Protein AF-A0A965NUD9-F1 (afdb_monomer)

Structure (mmCIF, N/CA/C/O backbone):
data_AF-A0A965NUD9-F1
#
_entry.id   AF-A0A965NUD9-F1
#
loop_
_atom_site.group_PDB
_atom_site.id
_atom_site.type_symbol
_atom_site.label_atom_id
_atom_site.label_alt_id
_atom_site.label_comp_id
_atom_site.label_asym_id
_atom_site.label_entity_id
_atom_site.label_seq_id
_atom_site.pdbx_PDB_ins_code
_atom_site.Cartn_x
_atom_site.Ca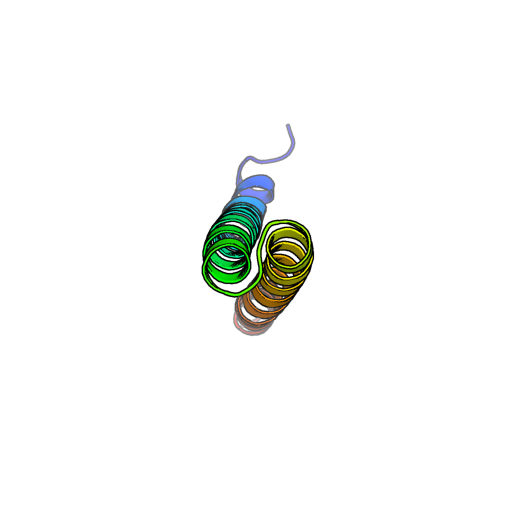rtn_y
_atom_site.Cartn_z
_atom_site.occupancy
_atom_site.B_iso_or_equiv
_atom_site.auth_seq_id
_atom_site.auth_comp_id
_atom_site.auth_asym_id
_atom_site.auth_atom_id
_atom_site.pdbx_PDB_model_num
ATOM 1 N N . MET A 1 1 ? -32.176 1.501 7.124 1.00 44.09 1 MET A N 1
ATOM 2 C CA . MET A 1 1 ? -30.993 2.047 6.420 1.00 44.09 1 MET A CA 1
ATOM 3 C C . MET A 1 1 ? -2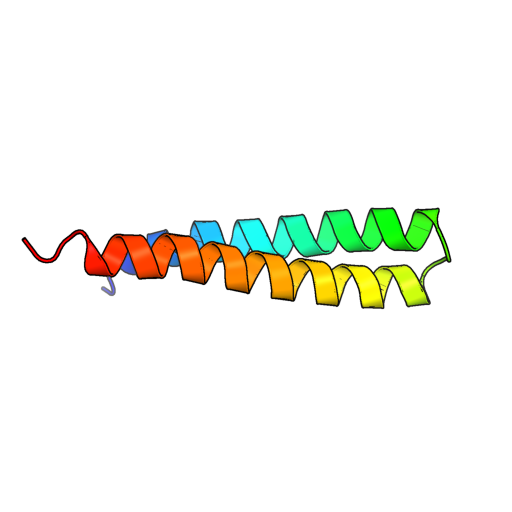9.756 1.657 7.216 1.00 44.09 1 MET A C 1
ATOM 5 O O . MET A 1 1 ? -29.688 2.024 8.384 1.00 44.09 1 MET A O 1
ATOM 9 N N . LYS A 1 2 ? -28.852 0.840 6.648 1.00 51.09 2 LYS A N 1
ATOM 10 C CA . LYS A 1 2 ? -27.599 0.441 7.321 1.00 51.09 2 LYS A CA 1
ATOM 11 C C . LYS A 1 2 ? -26.819 1.700 7.696 1.00 51.09 2 LYS A C 1
ATOM 13 O O . LYS A 1 2 ? -26.714 2.627 6.896 1.00 51.09 2 LYS A O 1
ATOM 18 N N . SER A 1 3 ? -26.413 1.779 8.956 1.00 54.97 3 SER A N 1
ATOM 19 C CA . SER A 1 3 ? -26.009 3.031 9.586 1.00 54.97 3 SER A CA 1
ATOM 20 C C . SER A 1 3 ? -24.668 3.493 9.014 1.00 54.97 3 SER A C 1
ATOM 22 O O . SER A 1 3 ? -23.722 2.714 8.972 1.00 54.97 3 SER A O 1
ATOM 24 N N . LEU A 1 4 ? -24.552 4.771 8.638 1.00 59.84 4 LEU A N 1
ATOM 25 C CA . LEU A 1 4 ? -23.302 5.444 8.227 1.00 59.84 4 LEU A CA 1
ATOM 26 C C . LEU A 1 4 ? -22.097 5.126 9.141 1.00 59.84 4 LEU A C 1
ATOM 28 O O . LEU A 1 4 ? -20.951 5.144 8.699 1.00 59.84 4 LEU A O 1
ATOM 32 N N . LYS A 1 5 ? -22.360 4.774 10.406 1.00 59.34 5 LYS A N 1
ATOM 33 C CA . LYS A 1 5 ? -21.367 4.331 11.393 1.00 59.34 5 LYS A CA 1
ATOM 34 C C . LYS A 1 5 ? -20.649 3.021 11.029 1.00 59.34 5 LYS A C 1
ATOM 36 O O . LYS A 1 5 ? -19.481 2.887 11.377 1.00 59.34 5 LYS A O 1
ATOM 41 N N . GLU A 1 6 ? -21.290 2.085 10.326 1.00 61.25 6 GLU A N 1
ATOM 42 C CA . GLU A 1 6 ? -20.643 0.839 9.871 1.00 61.25 6 GLU A CA 1
ATOM 43 C C . GLU A 1 6 ? -19.652 1.102 8.728 1.00 61.25 6 GLU A C 1
ATOM 45 O O . GLU A 1 6 ? -18.581 0.502 8.686 1.00 61.25 6 GLU A O 1
ATOM 50 N N . TYR A 1 7 ? -19.956 2.065 7.852 1.00 64.12 7 TYR A N 1
ATOM 51 C CA . TYR A 1 7 ? -19.043 2.498 6.788 1.00 64.12 7 TYR A CA 1
ATOM 52 C C . TYR A 1 7 ? -17.888 3.361 7.305 1.00 64.12 7 TYR A C 1
ATOM 54 O O . TYR A 1 7 ? -16.799 3.316 6.736 1.00 64.12 7 TYR A O 1
ATOM 62 N N . LEU A 1 8 ? -18.076 4.098 8.408 1.00 66.69 8 LEU A N 1
ATOM 63 C CA . LEU A 1 8 ? -17.007 4.900 9.018 1.00 66.69 8 LEU A CA 1
ATOM 64 C C . LEU A 1 8 ? -15.785 4.059 9.419 1.00 66.69 8 LEU A C 1
ATOM 66 O O . LEU A 1 8 ? -14.661 4.556 9.402 1.00 66.69 8 LEU A O 1
ATOM 70 N N . PHE A 1 9 ? -15.992 2.786 9.764 1.00 71.06 9 PHE A N 1
ATOM 71 C CA . PHE A 1 9 ? -14.909 1.870 10.122 1.00 71.06 9 PHE A CA 1
ATOM 72 C C . PHE A 1 9 ? -14.094 1.403 8.908 1.00 71.06 9 PHE A C 1
ATOM 74 O O . PHE A 1 9 ? -12.944 0.999 9.056 1.00 71.06 9 PHE A O 1
ATOM 81 N N . LEU A 1 10 ? -14.669 1.492 7.706 1.00 74.19 10 LEU A N 1
ATOM 82 C CA . LEU A 1 10 ? -14.020 1.122 6.450 1.00 74.19 10 LEU A CA 1
ATOM 83 C C . LEU A 1 10 ? -13.039 2.204 5.974 1.00 74.19 10 LEU A C 1
ATOM 85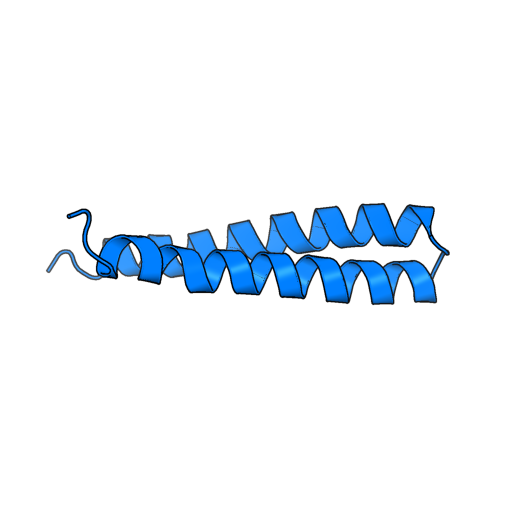 O O . LEU A 1 10 ? -12.037 1.898 5.336 1.00 74.19 10 LEU A O 1
ATOM 89 N N . ILE A 1 11 ? -13.297 3.466 6.327 1.00 83.06 11 ILE A N 1
ATOM 90 C CA . ILE A 1 11 ? -12.490 4.631 5.937 1.00 83.06 11 ILE A CA 1
ATOM 91 C C . ILE A 1 11 ? -10.993 4.461 6.267 1.00 83.06 11 ILE A C 1
ATOM 93 O O . ILE A 1 11 ? -10.182 4.610 5.352 1.00 83.06 11 ILE A O 1
ATOM 97 N N . PRO A 1 12 ? -10.577 4.126 7.508 1.00 81.62 12 PRO A N 1
ATOM 98 C CA . PRO A 1 12 ? -9.156 3.958 7.822 1.00 81.62 12 PRO A CA 1
ATOM 99 C C . PRO A 1 12 ? -8.501 2.793 7.066 1.00 81.62 12 PRO A C 1
ATOM 101 O O . PRO A 1 12 ? -7.328 2.894 6.718 1.00 81.62 12 PRO A O 1
ATOM 104 N N . TYR A 1 13 ? -9.242 1.721 6.764 1.00 80.38 13 TYR A N 1
ATOM 105 C CA . TYR A 1 13 ? -8.733 0.613 5.949 1.00 80.38 13 TYR A CA 1
ATOM 106 C C . TYR A 1 13 ? -8.509 1.035 4.501 1.00 80.38 13 TYR A C 1
ATOM 108 O O . TYR A 1 13 ? -7.435 0.801 3.956 1.00 80.38 13 TYR A O 1
ATOM 116 N N . VAL A 1 14 ? -9.495 1.698 3.892 1.00 84.44 14 VAL A N 1
ATOM 117 C CA . VAL A 1 14 ? -9.392 2.186 2.511 1.00 84.44 14 VAL A CA 1
ATOM 118 C C . VAL A 1 14 ? -8.239 3.181 2.386 1.00 84.44 14 VAL A C 1
ATOM 120 O O . VAL A 1 14 ? -7.428 3.060 1.473 1.00 84.44 14 VAL A O 1
ATOM 123 N N . LEU A 1 15 ? -8.099 4.106 3.342 1.00 86.50 15 LEU A N 1
ATOM 124 C CA . LEU A 1 15 ? -6.976 5.044 3.373 1.00 86.50 15 LEU A CA 1
ATOM 125 C C . LEU A 1 15 ? -5.629 4.327 3.483 1.00 86.50 15 LEU A C 1
ATOM 127 O O . LEU A 1 15 ? -4.714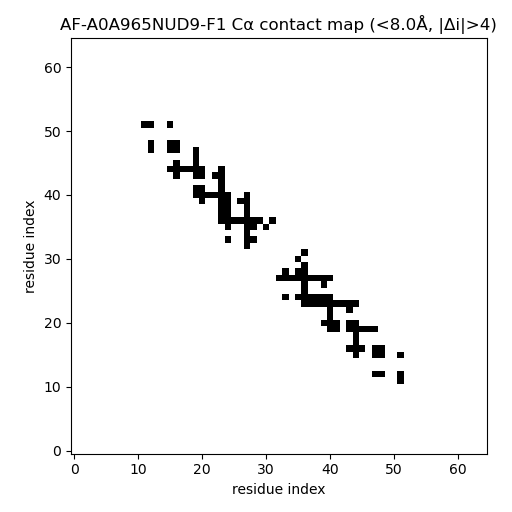 4.644 2.728 1.00 86.50 15 LEU A O 1
ATOM 131 N N . ALA A 1 16 ? -5.498 3.348 4.379 1.00 85.25 16 ALA A N 1
ATOM 132 C CA . ALA A 1 16 ? -4.246 2.620 4.551 1.00 85.25 16 ALA A CA 1
ATOM 133 C C . ALA A 1 16 ? -3.872 1.800 3.308 1.00 85.25 16 ALA A C 1
ATOM 135 O O . ALA A 1 16 ? -2.710 1.796 2.910 1.00 85.25 16 ALA A O 1
ATOM 136 N N . VAL A 1 17 ? -4.846 1.168 2.649 1.00 86.00 17 VAL A N 1
ATOM 137 C CA . VAL A 1 17 ? -4.630 0.451 1.384 1.00 86.00 17 VAL A CA 1
ATOM 138 C C . VAL A 1 17 ? -4.198 1.412 0.277 1.00 86.00 17 VAL A C 1
ATOM 140 O O . VAL A 1 17 ? -3.213 1.143 -0.405 1.00 86.00 17 VAL A O 1
ATOM 143 N N . CYS A 1 18 ? -4.875 2.553 0.117 1.00 87.25 18 CYS A N 1
ATOM 144 C CA . CYS A 1 18 ? -4.516 3.549 -0.895 1.00 87.25 18 CYS A CA 1
ATOM 145 C C . CYS A 1 18 ? -3.115 4.134 -0.665 1.00 87.25 18 CYS A C 1
ATOM 147 O O . CYS A 1 18 ? -2.348 4.282 -1.617 1.00 87.25 18 CYS A O 1
ATOM 149 N N . LEU A 1 19 ? -2.766 4.439 0.587 1.00 88.69 19 LEU A N 1
ATOM 150 C CA . LEU A 1 19 ? -1.442 4.946 0.945 1.00 88.69 19 LEU A CA 1
ATOM 151 C C . LEU A 1 19 ? -0.355 3.885 0.734 1.00 88.69 19 LEU A C 1
ATOM 153 O O . LEU A 1 19 ? 0.683 4.198 0.157 1.00 88.69 19 LEU A O 1
ATOM 157 N N . GLY A 1 20 ? -0.609 2.634 1.132 1.00 85.31 20 GLY A N 1
ATOM 158 C CA . GLY A 1 20 ? 0.311 1.513 0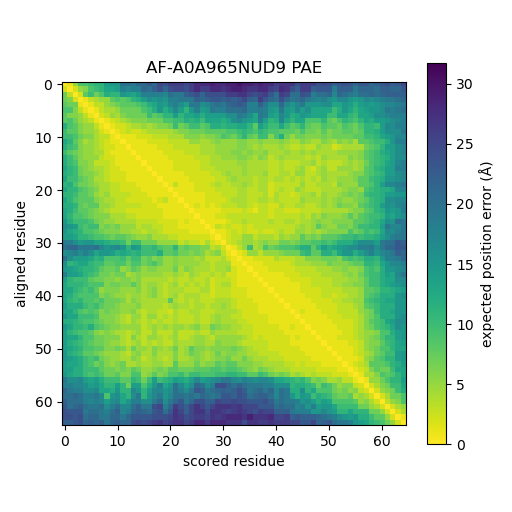.930 1.00 85.31 20 GLY A CA 1
ATOM 159 C C . GLY A 1 20 ? 0.556 1.206 -0.548 1.00 85.31 20 GLY A C 1
ATOM 160 O O . GLY A 1 20 ? 1.704 1.025 -0.949 1.00 85.31 20 GLY A O 1
ATOM 161 N N . LEU A 1 21 ? -0.500 1.231 -1.372 1.00 85.69 21 LEU A N 1
ATOM 162 C CA . LEU A 1 21 ? -0.400 1.073 -2.825 1.00 85.69 21 LEU A CA 1
ATOM 163 C C . LEU A 1 21 ? 0.423 2.195 -3.459 1.00 85.69 21 LEU A C 1
ATOM 165 O O . LEU A 1 21 ? 1.356 1.912 -4.205 1.00 85.69 21 LEU A O 1
ATOM 169 N N . LYS A 1 22 ? 0.101 3.461 -3.157 1.00 88.19 22 LYS A N 1
ATOM 170 C CA . LYS A 1 22 ? 0.808 4.606 -3.742 1.00 88.19 22 LYS A CA 1
ATOM 171 C C . LYS A 1 22 ? 2.283 4.616 -3.342 1.00 88.19 22 LYS A C 1
ATOM 173 O O . LYS A 1 22 ? 3.142 4.734 -4.209 1.00 88.19 22 LYS A O 1
ATOM 178 N N . PHE A 1 23 ? 2.569 4.459 -2.051 1.00 87.88 23 PHE A N 1
ATOM 179 C CA . PHE A 1 23 ? 3.938 4.450 -1.546 1.00 87.88 23 PHE A CA 1
ATOM 180 C C . PHE A 1 23 ? 4.745 3.280 -2.116 1.00 87.88 23 PHE A C 1
ATOM 182 O O . PHE A 1 23 ? 5.854 3.482 -2.600 1.00 87.88 23 PHE A O 1
ATOM 189 N N . GLY A 1 24 ? 4.185 2.066 -2.104 1.00 84.81 24 GLY A N 1
ATOM 190 C CA . GLY A 1 24 ? 4.876 0.888 -2.623 1.00 84.81 24 GLY A CA 1
ATOM 191 C C . GLY A 1 24 ? 5.122 0.962 -4.131 1.00 84.81 24 GLY A C 1
ATOM 192 O O . GLY A 1 24 ? 6.192 0.567 -4.587 1.00 84.81 24 GLY A O 1
ATOM 193 N N . TYR A 1 25 ? 4.187 1.531 -4.896 1.00 85.25 25 TYR A N 1
ATOM 194 C CA . TYR A 1 25 ? 4.363 1.7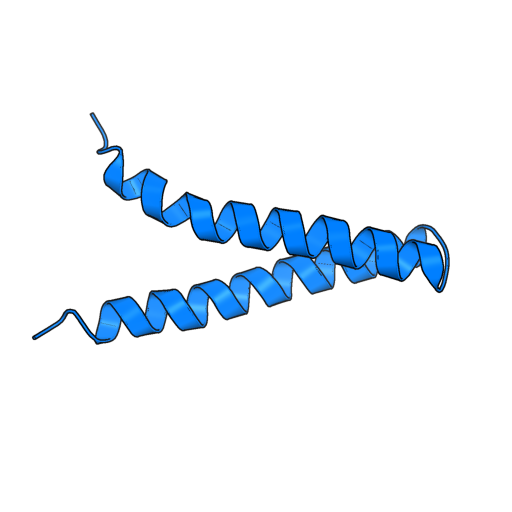30 -6.333 1.00 85.25 25 TYR A CA 1
ATOM 195 C C . TYR A 1 25 ? 5.449 2.766 -6.642 1.00 85.25 25 TYR A C 1
ATOM 197 O O . TYR A 1 25 ? 6.351 2.480 -7.427 1.00 85.25 25 TYR A O 1
ATOM 205 N N . ASP A 1 26 ? 5.410 3.937 -5.995 1.00 88.12 26 ASP A N 1
ATOM 206 C CA . ASP A 1 26 ? 6.421 4.985 -6.187 1.00 88.12 26 ASP A CA 1
ATOM 207 C C . ASP A 1 26 ? 7.822 4.475 -5.787 1.00 88.12 26 ASP A C 1
ATOM 209 O O . ASP A 1 26 ? 8.791 4.665 -6.524 1.00 88.12 26 ASP A O 1
ATOM 213 N N . PHE A 1 27 ? 7.924 3.742 -4.672 1.00 85.62 27 PHE A N 1
ATOM 214 C CA . PHE A 1 27 ? 9.177 3.149 -4.199 1.00 85.62 27 PHE A CA 1
ATOM 215 C C . PHE A 1 27 ? 9.721 2.077 -5.152 1.00 85.62 27 PHE A C 1
ATOM 217 O O . PHE A 1 27 ? 10.892 2.113 -5.531 1.00 85.62 27 PHE A O 1
ATOM 224 N N . GLY A 1 28 ? 8.886 1.127 -5.581 1.00 84.56 28 GLY A N 1
ATOM 225 C CA . GLY A 1 28 ? 9.346 0.074 -6.483 1.00 84.56 28 GLY A CA 1
ATOM 226 C C . GLY A 1 28 ? 9.647 0.591 -7.896 1.00 84.56 28 GLY A C 1
ATOM 227 O O . GLY A 1 28 ? 10.595 0.106 -8.517 1.00 84.56 28 GLY A O 1
ATOM 228 N N . MET A 1 29 ? 8.940 1.630 -8.372 1.00 87.12 29 MET A N 1
ATOM 229 C CA . MET A 1 29 ? 9.299 2.327 -9.615 1.00 87.12 29 MET A CA 1
ATOM 230 C C . MET A 1 29 ? 10.673 2.981 -9.506 1.00 87.12 29 MET A C 1
ATOM 232 O O . MET A 1 29 ? 11.465 2.868 -10.439 1.00 87.12 29 MET A O 1
ATOM 236 N N . GLN A 1 30 ? 10.966 3.628 -8.376 1.00 86.50 30 GLN A N 1
ATOM 237 C CA . GLN A 1 30 ? 12.240 4.308 -8.161 1.00 86.50 30 GLN A CA 1
ATOM 238 C C . GLN A 1 30 ? 13.428 3.338 -8.104 1.00 86.50 30 GLN A C 1
ATOM 240 O O . GLN A 1 30 ? 14.519 3.687 -8.546 1.00 86.50 30 GLN A O 1
ATOM 245 N N . ILE A 1 31 ? 13.230 2.131 -7.569 1.00 84.44 31 ILE A N 1
ATOM 246 C CA . ILE A 1 31 ?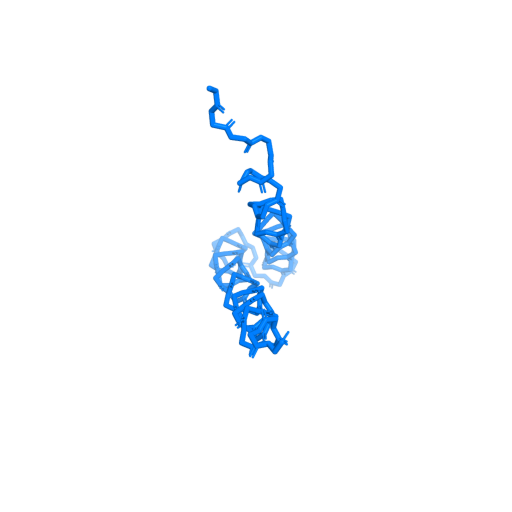 14.328 1.181 -7.340 1.00 84.44 31 ILE A CA 1
ATOM 247 C C . ILE A 1 31 ? 14.569 0.252 -8.527 1.00 84.44 31 ILE A C 1
ATOM 249 O O . ILE A 1 31 ? 15.716 -0.046 -8.848 1.00 84.44 31 ILE A O 1
ATOM 253 N N . SER A 1 32 ? 13.510 -0.274 -9.140 1.00 80.12 32 SER A N 1
ATOM 254 C CA . SER A 1 32 ? 13.639 -1.472 -9.978 1.00 80.12 32 SER A CA 1
ATOM 255 C C . SER A 1 32 ? 12.680 -1.508 -11.173 1.00 80.12 32 SER A C 1
ATOM 257 O O . SER A 1 32 ? 12.611 -2.513 -11.887 1.00 80.12 32 SER A O 1
ATOM 259 N N . GLY A 1 33 ? 11.943 -0.428 -11.418 1.00 83.00 33 GLY A N 1
ATOM 260 C CA . GLY A 1 33 ? 10.998 -0.356 -12.523 1.00 83.00 33 GLY A CA 1
ATOM 261 C C . GLY A 1 33 ? 9.640 -1.018 -12.234 1.00 83.00 33 GLY A C 1
ATOM 262 O O . GLY A 1 33 ? 9.331 -1.413 -11.106 1.00 83.00 33 GLY A O 1
ATOM 263 N N . PRO A 1 34 ? 8.776 -1.113 -13.257 1.00 82.19 34 PRO A N 1
ATOM 264 C CA . PRO A 1 34 ? 7.330 -1.258 -13.079 1.00 82.19 34 PRO A CA 1
ATOM 265 C C . PRO A 1 34 ? 6.896 -2.592 -12.458 1.00 82.19 34 PRO A C 1
ATOM 267 O O . PRO A 1 34 ? 5.915 -2.633 -11.722 1.00 82.19 34 PRO A O 1
ATOM 270 N N . ILE A 1 35 ? 7.623 -3.684 -12.706 1.00 84.69 35 ILE A N 1
ATOM 271 C CA . ILE A 1 35 ? 7.267 -5.005 -12.160 1.00 84.69 35 ILE A CA 1
ATOM 272 C C . ILE A 1 35 ? 7.448 -5.020 -10.638 1.00 84.69 35 ILE A C 1
ATOM 274 O O . ILE A 1 35 ? 6.552 -5.443 -9.907 1.00 84.69 35 ILE A O 1
ATOM 278 N N . MET A 1 36 ? 8.574 -4.498 -10.147 1.00 79.62 36 MET A N 1
ATOM 279 C CA . MET A 1 36 ? 8.803 -4.393 -8.706 1.00 79.62 36 MET A CA 1
ATOM 280 C C . MET A 1 36 ? 7.900 -3.345 -8.059 1.00 79.62 36 MET A C 1
ATOM 282 O O . MET A 1 36 ? 7.436 -3.582 -6.952 1.00 79.62 36 MET A O 1
ATOM 286 N N . ALA A 1 37 ? 7.556 -2.257 -8.757 1.00 83.75 37 ALA A N 1
ATOM 287 C CA . ALA A 1 37 ? 6.542 -1.296 -8.307 1.00 83.75 37 ALA A CA 1
ATOM 288 C C . ALA A 1 37 ? 5.218 -1.974 -7.934 1.00 83.75 37 ALA A C 1
ATOM 290 O O . ALA A 1 37 ? 4.674 -1.734 -6.858 1.00 83.75 37 ALA A O 1
ATOM 291 N N . VAL A 1 38 ? 4.724 -2.872 -8.790 1.00 86.56 38 VAL A N 1
ATOM 292 C CA . VAL A 1 38 ? 3.478 -3.609 -8.538 1.00 86.56 38 VAL A CA 1
ATOM 293 C C . VAL A 1 38 ? 3.619 -4.547 -7.338 1.00 86.56 38 VAL A C 1
ATOM 295 O O . VAL A 1 38 ? 2.751 -4.560 -6.466 1.00 86.56 38 VAL A O 1
ATOM 298 N N . ILE A 1 39 ? 4.720 -5.298 -7.248 1.00 88.69 39 ILE A N 1
ATOM 299 C CA . ILE A 1 39 ? 4.959 -6.233 -6.137 1.00 88.69 39 ILE A CA 1
ATOM 300 C C . ILE A 1 39 ? 5.045 -5.476 -4.804 1.00 88.69 39 ILE A C 1
ATOM 302 O O . ILE A 1 39 ? 4.373 -5.836 -3.836 1.00 88.69 39 ILE A O 1
ATOM 306 N N . THR A 1 40 ? 5.820 -4.393 -4.753 1.00 86.38 40 THR A N 1
ATOM 307 C CA . THR A 1 40 ? 5.971 -3.564 -3.554 1.00 86.38 40 THR A CA 1
ATOM 308 C C . THR A 1 40 ? 4.656 -2.880 -3.171 1.00 86.38 40 THR A C 1
ATOM 310 O O . THR A 1 40 ? 4.329 -2.831 -1.987 1.00 86.38 40 THR A O 1
ATOM 313 N N . ALA A 1 41 ? 3.858 -2.412 -4.136 1.00 85.94 41 ALA A N 1
ATOM 314 C CA . ALA A 1 41 ? 2.533 -1.844 -3.880 1.00 85.94 41 ALA A CA 1
ATOM 315 C C . ALA A 1 41 ? 1.585 -2.856 -3.219 1.00 85.94 41 ALA A C 1
ATOM 317 O O . ALA A 1 41 ? 0.919 -2.527 -2.235 1.00 85.94 41 ALA A O 1
ATOM 318 N N . ILE A 1 42 ? 1.555 -4.098 -3.715 1.00 87.38 42 ILE A N 1
ATOM 319 C CA . ILE A 1 42 ? 0.722 -5.169 -3.149 1.00 87.38 42 ILE A CA 1
ATOM 320 C C . ILE A 1 42 ? 1.172 -5.495 -1.722 1.00 87.38 42 ILE A C 1
ATOM 322 O O . ILE A 1 42 ? 0.344 -5.540 -0.812 1.00 87.38 42 ILE A O 1
ATOM 326 N N . ILE A 1 43 ? 2.479 -5.662 -1.499 1.00 89.69 43 ILE A N 1
ATOM 327 C CA . ILE A 1 43 ? 3.025 -5.946 -0.164 1.00 89.69 43 ILE A CA 1
ATOM 328 C C . ILE A 1 43 ? 2.712 -4.796 0.803 1.00 89.69 43 ILE A C 1
ATOM 330 O O . ILE A 1 43 ? 2.245 -5.042 1.915 1.00 89.69 43 ILE A O 1
ATOM 334 N N . GLY A 1 44 ? 2.902 -3.544 0.375 1.00 86.88 44 GLY A N 1
ATOM 335 C CA . GLY A 1 44 ? 2.591 -2.354 1.167 1.00 86.88 44 GLY A CA 1
ATOM 336 C C . GLY A 1 44 ? 1.118 -2.286 1.569 1.00 86.88 44 GLY A C 1
ATOM 337 O O . GLY A 1 44 ? 0.804 -2.037 2.732 1.00 86.88 44 GLY A O 1
ATOM 338 N N . ALA A 1 45 ? 0.206 -2.583 0.642 1.00 85.44 45 ALA A N 1
ATOM 339 C CA . ALA A 1 45 ? -1.233 -2.613 0.898 1.00 85.44 45 ALA A CA 1
ATOM 340 C C . ALA A 1 45 ? -1.643 -3.705 1.901 1.00 85.44 45 ALA A C 1
ATOM 342 O O . ALA A 1 45 ? -2.443 -3.451 2.810 1.00 85.44 45 ALA A O 1
ATOM 343 N N . VAL A 1 46 ? -1.075 -4.909 1.767 1.00 86.50 46 VAL A N 1
ATOM 344 C CA . VAL A 1 46 ? -1.307 -6.025 2.699 1.00 86.50 46 VAL A CA 1
ATOM 345 C C . VAL A 1 46 ? -0.803 -5.659 4.094 1.00 86.50 46 VAL A C 1
ATOM 347 O O . VAL A 1 46 ? -1.533 -5.808 5.073 1.00 86.50 46 VAL A O 1
ATOM 350 N N . PHE A 1 47 ? 0.406 -5.103 4.196 1.00 88.19 47 PHE A N 1
ATOM 351 C CA . PHE A 1 47 ? 1.000 -4.732 5.480 1.00 88.19 47 PHE A CA 1
ATOM 352 C C . PHE A 1 47 ? 0.209 -3.621 6.184 1.00 88.19 47 PHE A C 1
ATOM 354 O O . PHE A 1 47 ? -0.104 -3.730 7.371 1.00 88.19 47 PHE A O 1
ATOM 361 N N . CYS A 1 48 ? -0.194 -2.584 5.444 1.00 85.50 48 CYS A N 1
ATOM 362 C CA . CYS A 1 48 ? -1.048 -1.516 5.962 1.00 85.50 48 CYS A CA 1
ATOM 363 C C . CYS A 1 48 ? -2.386 -2.051 6.489 1.00 85.50 48 CYS A C 1
ATOM 365 O O . CYS A 1 48 ? -2.838 -1.618 7.550 1.00 85.50 48 CYS A O 1
ATOM 367 N N . SER A 1 49 ? -2.988 -3.026 5.804 1.00 82.44 49 SER A N 1
ATOM 368 C CA . SER A 1 49 ? -4.238 -3.659 6.243 1.00 82.44 49 SER A CA 1
ATOM 369 C C . SER A 1 49 ? -4.063 -4.424 7.560 1.00 82.44 49 SER A C 1
ATOM 371 O O . SER A 1 49 ? -4.866 -4.249 8.474 1.00 82.44 49 SER A O 1
ATOM 373 N N . ILE A 1 50 ? -2.972 -5.188 7.706 1.00 85.69 50 ILE A N 1
ATOM 374 C CA . ILE A 1 50 ? -2.641 -5.928 8.940 1.00 85.69 50 ILE A CA 1
ATOM 375 C C . ILE A 1 50 ? -2.421 -4.975 10.123 1.00 85.69 50 ILE A C 1
ATOM 377 O O . ILE A 1 50 ? -2.886 -5.234 11.237 1.00 85.69 50 ILE A O 1
ATOM 381 N N . ILE A 1 51 ? -1.719 -3.858 9.903 1.00 84.94 51 ILE A N 1
ATOM 382 C CA . ILE A 1 51 ? -1.487 -2.851 10.946 1.00 84.94 51 ILE A CA 1
ATOM 383 C C . ILE A 1 51 ? -2.816 -2.229 11.376 1.00 84.94 51 ILE A C 1
ATOM 385 O O . ILE A 1 51 ? -3.112 -2.191 12.571 1.00 84.94 51 ILE A O 1
ATOM 389 N N . VAL A 1 52 ? -3.641 -1.778 10.427 1.00 83.88 52 VAL A N 1
ATOM 390 C CA . VAL A 1 52 ? -4.954 -1.198 10.737 1.00 83.88 52 VAL A CA 1
ATOM 391 C C . VAL A 1 52 ? -5.824 -2.194 11.502 1.00 83.88 52 VAL A C 1
ATOM 393 O O . VAL A 1 52 ? -6.447 -1.814 12.495 1.00 83.88 52 VAL A O 1
ATOM 396 N N . GLU A 1 53 ? -5.800 -3.471 11.127 1.00 82.56 53 GLU A N 1
ATOM 397 C CA . GLU A 1 53 ? -6.509 -4.528 11.845 1.00 82.56 53 GLU A CA 1
ATOM 398 C C . GLU A 1 53 ? -5.966 -4.771 13.251 1.00 82.56 53 GLU A C 1
ATOM 400 O O . GLU A 1 53 ? -6.741 -4.916 14.196 1.00 82.56 53 GLU A O 1
ATOM 405 N N . SER A 1 54 ? -4.652 -4.697 13.441 1.00 81.31 54 SER A N 1
ATOM 406 C CA . SER A 1 54 ? -4.028 -4.789 14.763 1.00 81.31 54 SER A CA 1
ATOM 407 C C . SER A 1 54 ? -4.431 -3.617 15.666 1.00 81.31 54 SER A C 1
ATOM 409 O O . SER A 1 54 ? -4.763 -3.815 16.836 1.00 81.31 54 SER A O 1
ATOM 411 N N . PHE A 1 55 ? -4.469 -2.391 15.136 1.00 78.25 55 PHE A N 1
ATOM 412 C CA . PHE A 1 55 ? -4.870 -1.198 15.889 1.00 78.25 55 PHE A CA 1
ATOM 413 C C . PHE A 1 55 ? -6.371 -1.184 16.204 1.00 78.25 55 PHE A C 1
ATOM 415 O O . PHE A 1 55 ? -6.776 -0.940 17.345 1.00 78.25 55 PHE A O 1
ATOM 422 N N . LEU A 1 56 ? -7.215 -1.471 15.214 1.00 72.31 56 LEU A N 1
ATOM 423 C CA . LEU A 1 56 ? -8.669 -1.449 15.361 1.00 72.31 56 LEU A CA 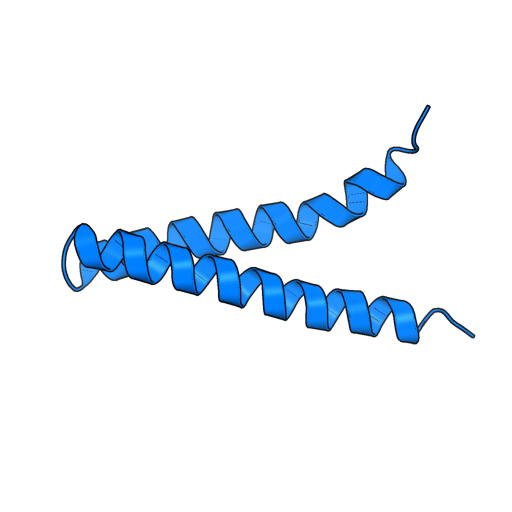1
ATOM 424 C C . LEU A 1 56 ? -9.208 -2.682 16.099 1.00 72.31 56 LEU A C 1
ATOM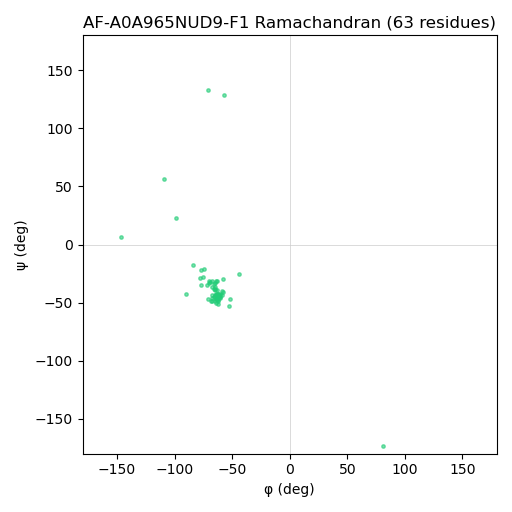 426 O O . LEU A 1 56 ? -10.138 -2.565 16.902 1.00 72.31 56 LEU A O 1
ATOM 430 N N . GLY A 1 57 ? -8.595 -3.849 15.904 1.00 64.56 57 GLY A N 1
ATOM 431 C CA . GLY A 1 57 ? -8.860 -5.069 16.667 1.00 64.56 57 GLY A CA 1
ATOM 432 C C . GLY A 1 57 ? -8.505 -4.912 18.147 1.00 64.56 57 GLY A C 1
ATOM 433 O O . GLY A 1 57 ? -9.276 -5.323 19.018 1.00 64.56 57 GLY A O 1
ATOM 434 N N . LYS A 1 58 ? -7.404 -4.214 18.459 1.00 57.38 58 LYS A N 1
ATOM 435 C CA . LYS A 1 58 ? -7.034 -3.852 19.837 1.00 57.38 58 LYS A CA 1
ATOM 436 C C . LYS A 1 58 ? -8.015 -2.844 20.453 1.00 57.38 58 LYS A C 1
ATOM 438 O O . LYS A 1 58 ? -8.383 -2.996 21.617 1.00 57.38 58 LYS A O 1
ATOM 443 N N . LYS A 1 59 ? -8.532 -1.887 19.668 1.00 54.12 59 LYS A N 1
ATOM 444 C CA . LYS A 1 59 ? -9.568 -0.927 20.103 1.00 54.12 59 LYS A CA 1
ATOM 445 C C . LYS A 1 59 ? -10.905 -1.605 20.445 1.00 54.12 59 LYS A C 1
ATOM 447 O O . LYS A 1 59 ? -11.564 -1.182 21.390 1.00 54.12 59 LYS A O 1
ATOM 452 N N . ARG A 1 60 ? -11.276 -2.697 19.756 1.00 53.09 60 ARG A N 1
ATOM 453 C CA . ARG A 1 60 ? -12.473 -3.497 20.096 1.00 53.09 60 ARG A CA 1
ATOM 454 C C . ARG A 1 60 ? -12.351 -4.267 21.414 1.00 53.09 60 ARG A C 1
ATOM 456 O O . ARG A 1 60 ? -13.352 -4.403 22.105 1.00 53.09 60 ARG A O 1
ATOM 463 N N . ARG A 1 61 ? -11.153 -4.718 21.805 1.00 53.25 61 ARG A N 1
ATOM 464 C CA . ARG A 1 61 ? -10.939 -5.385 23.108 1.00 53.25 61 ARG A CA 1
ATOM 465 C C . ARG A 1 61 ? -10.893 -4.417 24.297 1.00 53.25 61 ARG A C 1
ATOM 467 O O . ARG A 1 61 ? -11.141 -4.840 25.418 1.00 53.25 61 ARG A O 1
ATOM 474 N N . GLY A 1 62 ? -10.597 -3.137 24.066 1.00 50.50 62 GLY A N 1
ATOM 475 C CA . GLY A 1 62 ? -10.563 -2.109 25.115 1.00 50.50 62 GLY A CA 1
ATOM 476 C C . GLY A 1 62 ? -11.919 -1.481 25.460 1.00 50.50 62 GLY A C 1
ATOM 477 O O . GLY A 1 62 ? -12.038 -0.886 26.522 1.00 50.50 62 GLY A O 1
ATOM 478 N N . ASN A 1 63 ? -12.934 -1.622 24.597 1.00 47.84 63 ASN A N 1
ATOM 479 C CA . ASN A 1 63 ? -14.277 -1.046 24.789 1.00 47.84 63 ASN A CA 1
ATOM 480 C C . ASN A 1 63 ? -15.299 -2.065 25.338 1.00 47.84 63 ASN A C 1
ATOM 482 O O . ASN A 1 63 ? -16.499 -1.934 25.122 1.00 47.84 63 ASN A O 1
ATOM 486 N N . SER A 1 64 ? -14.802 -3.117 25.992 1.00 46.12 64 SER A N 1
ATOM 487 C CA . SER A 1 64 ? -15.587 -4.073 26.779 1.00 46.12 64 SER A CA 1
ATOM 488 C C . SER A 1 64 ? -15.275 -3.869 28.265 1.00 46.12 64 SER A C 1
ATOM 490 O O . SER A 1 64 ? -14.792 -4.782 28.937 1.00 46.12 64 SER A O 1
ATOM 492 N N . LYS A 1 65 ? -15.479 -2.646 28.753 1.00 39.97 65 LYS A N 1
ATOM 493 C CA . LYS A 1 65 ? -15.582 -2.320 30.175 1.00 39.97 65 LYS A CA 1
ATOM 494 C C . LYS A 1 65 ? -16.722 -1.340 30.365 1.00 39.97 65 LYS A C 1
ATOM 496 O O . LYS A 1 65 ? -16.798 -0.401 29.545 1.00 39.97 65 LYS A O 1
#

Mean predicted aligned error: 8.55 Å

Sequence (65 aa):
MKSLKEYLFLIPYVLAVCLGLKFGYDFGMQISGPIMAVITAIIGAVFCSIIVESFLGKKRRGNSK

Secondary structure (DSSP, 8-state):
---HHHHHTHHHHHHHHHHHHHHHHHHHHHHH-HHHHHHHHHHHHHHHHHHHHHHHHHHHHHT--

pLDDT: mean 76.49, std 13.97, range [39.97, 89.69]

Foldseek 3Di:
DPDVVVVVLCVQLVVQLVVQLVVLLVVLCVPPRRVSSRVSSVVRSVVSNVVSCVVVVVVVVVPPD

Radius of gyration: 15.2 Å; Cα contacts (8 Å, |Δi|>4): 64; chains: 1; bounding box: 45×12×43 Å

Solvent-accessible surface area (backbone atoms only — not comparable to full-atom values): 3412 Å² total; per-residue (Å²): 127,89,55,72,71,68,56,57,67,48,50,64,47,54,52,32,30,54,51,17,31,52,52,18,28,56,51,18,41,74,74,68,33,69,71,42,6,54,53,36,10,53,53,31,20,52,50,34,42,54,49,50,47,53,56,52,54,50,53,60,68,69,70,76,118